Protein AF-A0A936N1Z6-F1 (afdb_monomer_lite)

pLDDT: mean 85.78, std 9.51, range [55.62, 96.06]

Radius of gyration: 17.93 Å; chains: 1; bounding box: 36×27×41 Å

Sequence (76 aa):
MNTTALRDRLHALVDSIRNEALLSRVHELLASAVGDSGVWSALTVEQQERVLRAHEASKDPANLRASEEVLRRHRP

Structure (mmCIF, N/CA/C/O backbone):
data_AF-A0A936N1Z6-F1
#
_entry.id   AF-A0A936N1Z6-F1
#
loop_
_atom_site.group_PDB
_atom_site.id
_atom_site.type_symbol
_atom_site.label_atom_id
_atom_site.label_alt_id
_atom_site.label_comp_id
_atom_site.label_asym_id
_atom_site.label_entity_id
_atom_site.label_seq_id
_atom_site.pdbx_PDB_ins_code
_atom_site.Cartn_x
_atom_site.Cartn_y
_atom_site.Cartn_z
_atom_site.occupancy
_atom_site.B_iso_or_equiv
_atom_site.auth_seq_id
_atom_site.auth_comp_id
_atom_site.auth_asym_id
_atom_site.auth_atom_id
_atom_site.pdbx_PDB_model_num
ATOM 1 N N . MET A 1 1 ? -14.330 -9.490 21.328 1.00 58.56 1 MET A N 1
ATOM 2 C CA . MET A 1 1 ? -14.094 -9.282 19.882 1.00 58.56 1 MET A CA 1
ATOM 3 C C . MET A 1 1 ? -12.590 -9.325 19.675 1.00 58.56 1 MET A C 1
ATOM 5 O O . MET A 1 1 ? -11.907 -8.620 20.403 1.00 58.56 1 MET A O 1
ATOM 9 N N . ASN A 1 2 ? -12.066 -10.206 18.821 1.00 84.38 2 ASN A N 1
ATOM 10 C CA . ASN A 1 2 ? -10.616 -10.285 18.608 1.00 84.38 2 ASN A CA 1
ATOM 11 C C . ASN A 1 2 ? -10.156 -9.182 17.636 1.00 84.38 2 ASN A C 1
ATOM 13 O O . ASN A 1 2 ? -10.957 -8.627 16.880 1.00 84.38 2 ASN A O 1
ATOM 17 N N . THR A 1 3 ? -8.872 -8.843 17.682 1.00 83.75 3 THR A N 1
ATOM 18 C CA . THR A 1 3 ? -8.277 -7.736 16.917 1.00 83.75 3 THR A CA 1
ATOM 19 C C . THR A 1 3 ? -8.440 -7.928 15.407 1.00 83.75 3 THR A C 1
ATOM 21 O O . THR A 1 3 ? -8.679 -6.969 14.678 1.00 83.75 3 THR A O 1
ATOM 24 N N . THR A 1 4 ? -8.405 -9.179 14.944 1.00 86.12 4 THR A N 1
ATOM 25 C CA . THR A 1 4 ? -8.625 -9.550 13.541 1.00 86.12 4 THR A CA 1
ATOM 26 C C . THR A 1 4 ? -10.046 -9.230 13.076 1.00 86.12 4 THR A C 1
ATOM 28 O O . THR A 1 4 ? -10.216 -8.567 12.060 1.00 86.12 4 THR A O 1
ATOM 31 N N . ALA A 1 5 ? -11.073 -9.598 13.851 1.00 86.44 5 ALA A N 1
ATOM 32 C CA . ALA A 1 5 ? -12.465 -9.305 13.503 1.00 86.44 5 ALA A CA 1
ATOM 33 C C . ALA A 1 5 ? -12.771 -7.800 13.502 1.00 86.44 5 ALA A C 1
ATOM 35 O O . ALA A 1 5 ? -13.631 -7.347 12.748 1.00 86.44 5 ALA A O 1
ATOM 36 N N . LEU A 1 6 ? -12.083 -7.018 14.341 1.00 86.56 6 LEU A N 1
ATOM 37 C CA . LEU A 1 6 ? -12.180 -5.559 14.309 1.00 86.56 6 LEU A CA 1
ATOM 38 C C . LEU A 1 6 ? -11.580 -4.995 13.015 1.00 86.56 6 LEU A C 1
ATOM 40 O O . LEU A 1 6 ? -12.231 -4.195 12.349 1.00 86.56 6 LEU A O 1
ATOM 44 N N . ARG A 1 7 ? -10.374 -5.446 12.645 1.00 85.44 7 ARG A N 1
ATOM 45 C CA . ARG A 1 7 ? -9.691 -5.046 11.408 1.00 85.44 7 ARG A CA 1
ATOM 46 C C . ARG A 1 7 ? -10.547 -5.336 10.176 1.00 85.44 7 ARG A C 1
ATOM 48 O O . ARG A 1 7 ? -10.740 -4.457 9.344 1.00 85.44 7 ARG A O 1
ATOM 55 N N . ASP A 1 8 ? -11.093 -6.543 10.080 1.00 90.44 8 ASP A N 1
ATOM 56 C CA . ASP A 1 8 ? -11.864 -6.964 8.906 1.00 90.44 8 ASP A CA 1
ATOM 57 C C . ASP A 1 8 ? -13.162 -6.149 8.760 1.00 90.44 8 ASP A C 1
ATOM 59 O O . ASP A 1 8 ? -13.537 -5.753 7.658 1.00 90.44 8 ASP A O 1
ATOM 63 N N . ARG A 1 9 ? -13.816 -5.812 9.882 1.00 90.00 9 ARG A N 1
ATOM 64 C CA . ARG A 1 9 ? -14.978 -4.907 9.890 1.00 90.00 9 ARG A CA 1
ATOM 65 C C . ARG A 1 9 ? -14.614 -3.478 9.502 1.00 90.00 9 ARG A C 1
ATOM 67 O O . ARG A 1 9 ? -15.414 -2.818 8.846 1.00 90.00 9 ARG A O 1
ATOM 74 N N . LEU A 1 10 ? -13.434 -3.007 9.903 1.00 88.44 10 LEU A N 1
ATOM 75 C CA . LEU A 1 10 ? -12.949 -1.680 9.536 1.00 88.44 10 LEU A CA 1
ATOM 76 C C . LEU A 1 10 ? -12.731 -1.580 8.019 1.00 88.44 10 LEU A C 1
ATOM 78 O O . LEU A 1 10 ? -13.200 -0.627 7.407 1.00 88.44 10 LEU A O 1
ATOM 82 N N . HIS A 1 11 ? -12.100 -2.591 7.408 1.00 88.12 11 HIS A N 1
ATOM 83 C CA . HIS A 1 11 ? -11.927 -2.656 5.953 1.00 88.12 11 HIS A CA 1
ATOM 84 C C . HIS A 1 11 ? -13.266 -2.674 5.218 1.00 88.12 11 HIS A C 1
ATOM 86 O O . HIS A 1 11 ? -13.487 -1.836 4.352 1.00 88.12 11 HIS A O 1
ATOM 92 N N . ALA A 1 12 ? -14.198 -3.538 5.632 1.00 92.69 12 ALA A N 1
ATOM 93 C CA . ALA A 1 12 ? -15.524 -3.598 5.018 1.00 92.69 12 ALA A CA 1
ATOM 94 C C . ALA A 1 12 ? -16.283 -2.259 5.103 1.00 92.69 12 ALA A C 1
ATOM 96 O O . ALA A 1 12 ? -17.026 -1.899 4.190 1.00 92.69 12 ALA A O 1
ATOM 97 N N . LEU A 1 13 ? -16.094 -1.508 6.194 1.00 90.31 13 LEU A N 1
ATOM 98 C CA . LEU A 1 13 ? -16.681 -0.183 6.352 1.00 90.31 13 LEU A CA 1
ATOM 99 C C . LEU A 1 13 ? -16.049 0.828 5.389 1.00 90.31 13 LEU A C 1
ATOM 101 O O . LEU A 1 13 ? -16.792 1.549 4.730 1.00 90.31 13 LEU A O 1
ATOM 105 N N . VAL A 1 14 ? -14.720 0.846 5.262 1.00 91.50 14 VAL A N 1
ATOM 106 C CA . VAL A 1 14 ? -14.006 1.708 4.302 1.00 91.50 14 VAL A CA 1
ATOM 107 C C . VAL A 1 14 ? -14.427 1.397 2.864 1.00 91.50 14 VAL A C 1
ATOM 109 O O . VAL A 1 14 ? -14.778 2.316 2.127 1.00 91.50 14 VAL A O 1
ATOM 112 N N . ASP A 1 15 ? -14.502 0.118 2.496 1.00 91.44 15 ASP A N 1
ATOM 113 C CA . ASP A 1 15 ? -14.893 -0.334 1.153 1.00 91.44 15 ASP A CA 1
ATOM 114 C C . ASP A 1 15 ? -16.341 0.045 0.793 1.00 91.44 15 ASP A C 1
ATOM 116 O O . ASP A 1 15 ? -16.699 0.170 -0.379 1.00 91.44 15 ASP A O 1
ATOM 120 N N . SER A 1 16 ? -17.196 0.249 1.798 1.00 95.31 16 SER A N 1
ATOM 121 C CA . SER A 1 16 ? -18.586 0.670 1.594 1.00 95.31 16 SER A CA 1
ATOM 122 C C . SER A 1 16 ? -18.745 2.170 1.301 1.00 95.31 16 SER A C 1
ATOM 124 O O . SER A 1 16 ? -19.820 2.604 0.870 1.00 95.31 16 SER A O 1
ATOM 126 N N . ILE A 1 17 ? -17.697 2.978 1.509 1.00 94.25 17 ILE A N 1
ATOM 127 C CA . ILE A 1 17 ? -17.747 4.431 1.327 1.00 94.25 17 ILE A CA 1
ATOM 128 C C . ILE A 1 17 ? -17.698 4.766 -0.165 1.00 94.25 17 ILE A C 1
ATOM 130 O O . ILE A 1 17 ? -16.673 4.644 -0.824 1.00 94.25 17 ILE A O 1
ATOM 134 N N . ARG A 1 18 ? -18.818 5.267 -0.694 1.00 92.88 18 ARG A N 1
ATOM 135 C CA . ARG A 1 18 ? -18.919 5.733 -2.091 1.00 92.88 18 ARG A CA 1
ATOM 136 C C . ARG A 1 18 ? -18.674 7.229 -2.272 1.00 92.88 18 ARG A C 1
ATOM 138 O O . ARG A 1 18 ? -18.565 7.700 -3.397 1.00 92.88 18 ARG A O 1
ATOM 145 N N . ASN A 1 19 ? -18.658 7.989 -1.179 1.00 95.56 19 ASN A N 1
ATOM 146 C CA . ASN A 1 19 ? -18.427 9.427 -1.210 1.00 95.56 19 ASN A CA 1
ATOM 147 C C . ASN A 1 19 ? -16.927 9.702 -1.065 1.00 95.56 19 ASN A C 1
ATOM 149 O O . ASN A 1 19 ? -16.348 9.446 -0.013 1.00 95.56 19 ASN A O 1
ATOM 153 N N . GLU A 1 20 ? -16.319 10.247 -2.112 1.00 91.94 20 GLU A N 1
ATOM 154 C CA . GLU A 1 20 ? -14.877 10.492 -2.182 1.00 91.94 20 GLU A CA 1
ATOM 155 C C . GLU A 1 20 ? -14.381 11.476 -1.111 1.00 91.94 20 GLU A C 1
ATOM 157 O O . GLU A 1 20 ? -13.355 11.239 -0.477 1.00 91.94 20 GLU A O 1
ATOM 162 N N . ALA A 1 21 ? -15.149 12.531 -0.818 1.00 93.12 21 ALA A N 1
ATOM 163 C CA . ALA A 1 21 ? -14.794 13.491 0.226 1.00 93.12 21 ALA A CA 1
ATOM 164 C C . ALA A 1 21 ? -14.807 12.852 1.627 1.00 93.12 21 ALA A C 1
ATOM 166 O O . ALA A 1 21 ? -13.960 13.162 2.465 1.00 93.12 21 ALA A O 1
ATOM 167 N N . LEU A 1 22 ? -15.751 11.943 1.886 1.00 91.00 22 LEU A N 1
ATOM 168 C CA . LEU A 1 22 ? -15.794 11.171 3.127 1.00 91.00 22 LEU A CA 1
ATOM 169 C C . LEU A 1 22 ? -14.633 10.173 3.200 1.00 91.00 22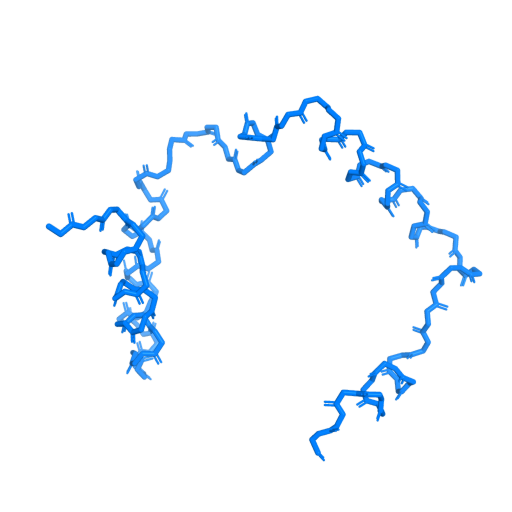 LEU A C 1
ATOM 171 O O . LEU A 1 22 ? -13.997 10.067 4.246 1.00 91.00 22 LEU A O 1
ATOM 175 N N . LEU A 1 23 ? -14.332 9.485 2.098 1.00 91.94 23 LEU A N 1
ATOM 176 C CA . LEU A 1 23 ? -13.213 8.548 2.021 1.00 91.94 23 LEU A CA 1
ATOM 177 C C . LEU A 1 23 ? -11.878 9.254 2.292 1.00 91.94 23 LEU A C 1
ATOM 179 O O . LEU A 1 23 ? -11.086 8.759 3.090 1.00 91.94 23 LEU A O 1
ATOM 183 N N . SER A 1 24 ? -11.671 10.440 1.713 1.00 88.94 24 SER A N 1
ATOM 184 C CA . SER A 1 24 ? -10.479 11.264 1.955 1.00 88.94 24 SER A CA 1
ATOM 185 C C . SER A 1 24 ? -10.327 11.624 3.433 1.00 88.94 24 SER A C 1
ATOM 187 O O . SER A 1 24 ? -9.258 11.448 4.008 1.00 88.94 24 SER A O 1
ATOM 189 N N . ARG A 1 25 ? -11.414 12.046 4.094 1.00 91.56 25 ARG A N 1
ATOM 190 C CA . ARG A 1 25 ? -11.393 12.374 5.530 1.00 91.56 25 ARG A CA 1
ATOM 191 C C . ARG A 1 25 ? -11.106 11.161 6.412 1.00 91.56 25 ARG A C 1
ATOM 193 O O . ARG A 1 25 ? -10.394 11.277 7.405 1.00 91.56 25 ARG A O 1
ATOM 200 N N . VAL A 1 26 ? -11.661 9.999 6.067 1.00 89.12 26 VAL A N 1
ATOM 201 C CA . VAL A 1 26 ? -11.379 8.743 6.780 1.00 89.12 26 VAL A CA 1
ATOM 202 C C . VAL A 1 26 ? -9.918 8.343 6.592 1.00 89.12 26 VAL A C 1
ATOM 204 O O . VAL A 1 26 ? -9.266 7.961 7.559 1.00 89.12 26 VAL A O 1
ATOM 207 N N . HIS A 1 27 ? -9.380 8.488 5.382 1.00 86.38 27 HIS A N 1
ATOM 208 C CA . HIS A 1 27 ? -7.969 8.248 5.104 1.00 86.38 27 HIS A CA 1
ATOM 209 C C . HIS A 1 27 ? -7.058 9.182 5.913 1.00 86.38 27 HIS A C 1
ATOM 211 O O . HIS A 1 27 ? -6.136 8.700 6.561 1.00 86.38 27 HIS A O 1
ATOM 217 N N . GLU A 1 28 ? -7.334 10.488 5.945 1.00 87.81 28 GLU A N 1
ATOM 218 C CA . GLU A 1 28 ? -6.578 11.464 6.747 1.00 87.81 28 GLU A CA 1
ATOM 219 C C . GLU A 1 28 ? -6.578 11.117 8.241 1.00 87.81 28 GLU A C 1
ATOM 221 O O . GLU A 1 28 ? -5.542 11.196 8.899 1.00 87.81 28 GLU A O 1
ATOM 226 N N . LEU A 1 29 ? -7.725 10.688 8.775 1.00 87.00 29 LEU A N 1
ATOM 227 C CA . LEU A 1 29 ? -7.861 10.284 10.174 1.00 87.00 29 LEU A CA 1
ATOM 228 C C . LEU A 1 29 ? -7.094 8.994 10.495 1.00 87.00 29 LEU A C 1
ATOM 230 O O . LEU A 1 29 ? -6.526 8.862 11.575 1.00 87.00 29 LEU A O 1
ATOM 234 N N . LEU A 1 30 ? -7.070 8.034 9.570 1.00 84.50 30 LEU A N 1
ATOM 235 C CA . LEU A 1 30 ? -6.275 6.817 9.731 1.00 84.50 30 LEU A CA 1
ATOM 236 C C . LEU A 1 30 ? -4.779 7.109 9.586 1.00 84.50 30 LEU A C 1
ATOM 238 O O . LEU A 1 30 ? -3.980 6.566 10.342 1.00 84.50 30 LEU A O 1
ATOM 242 N N . ALA A 1 31 ? -4.407 7.985 8.654 1.00 80.06 31 ALA A N 1
ATOM 243 C CA . ALA A 1 31 ? -3.028 8.390 8.426 1.00 80.06 31 ALA A CA 1
ATOM 244 C C . ALA A 1 31 ? -2.453 9.160 9.622 1.00 80.06 31 ALA A C 1
ATOM 246 O O . ALA A 1 31 ? -1.313 8.915 9.994 1.00 80.06 31 ALA A O 1
ATOM 247 N N . SER A 1 32 ? -3.240 10.023 10.273 1.00 79.38 32 SER A N 1
ATOM 248 C CA . SER A 1 32 ? -2.798 10.755 11.469 1.00 79.38 32 SER A CA 1
ATOM 249 C C . SER A 1 32 ? -2.603 9.865 12.701 1.00 79.38 32 SER A C 1
ATOM 251 O O . SER A 1 32 ? -1.893 10.246 13.630 1.00 79.38 32 SER A O 1
ATOM 253 N N . ALA A 1 33 ? -3.210 8.673 12.712 1.00 71.69 33 ALA A N 1
ATOM 254 C CA . ALA A 1 33 ? -3.000 7.665 13.748 1.00 71.69 33 ALA A CA 1
ATOM 255 C C . ALA A 1 33 ? -1.720 6.833 13.528 1.00 71.69 33 ALA A C 1
ATOM 257 O O . ALA A 1 33 ? -1.270 6.147 14.448 1.00 71.69 33 ALA A O 1
ATOM 258 N N . VAL A 1 34 ? -1.128 6.883 12.331 1.00 67.44 34 VAL A N 1
ATOM 259 C CA . VAL A 1 34 ? 0.177 6.283 12.043 1.00 67.44 34 VAL A CA 1
ATOM 260 C C . VAL A 1 34 ? 1.242 7.313 12.422 1.00 67.44 34 VAL A C 1
ATOM 262 O O . VAL A 1 34 ? 1.282 8.400 11.858 1.00 67.44 34 VAL A O 1
ATOM 265 N N . GLY A 1 35 ? 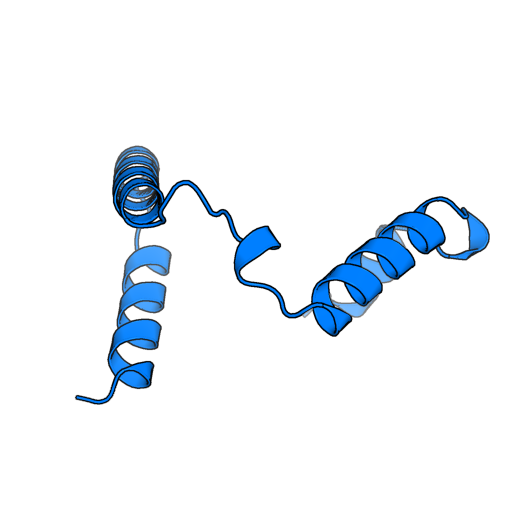2.089 7.002 13.408 1.00 64.06 35 GLY A N 1
ATOM 266 C CA . GLY A 1 35 ? 3.214 7.876 13.765 1.00 64.06 35 GLY A CA 1
ATOM 267 C C . GLY A 1 35 ? 4.181 8.077 12.589 1.00 64.06 35 GLY A C 1
ATOM 268 O O . GLY A 1 35 ? 4.196 7.268 11.664 1.00 64.06 35 GLY A O 1
ATOM 269 N N . ASP A 1 36 ? 5.029 9.114 12.652 1.00 61.41 36 ASP A N 1
ATOM 270 C CA . ASP A 1 36 ? 5.999 9.505 11.597 1.00 61.41 36 ASP A CA 1
ATOM 271 C C . ASP A 1 36 ? 6.886 8.361 11.071 1.00 61.41 36 ASP A C 1
ATOM 273 O O . ASP A 1 36 ? 7.458 8.427 9.982 1.00 61.41 36 ASP A O 1
ATOM 277 N N . SER A 1 37 ? 6.985 7.274 11.830 1.00 62.53 37 SER A N 1
ATOM 278 C CA . SER A 1 37 ? 7.495 5.995 11.371 1.00 62.53 37 SER A CA 1
ATOM 279 C C . SER A 1 37 ? 6.510 5.352 10.376 1.00 62.53 37 SER A C 1
ATOM 281 O O . SER A 1 37 ? 5.708 4.493 10.748 1.00 62.53 37 SER A O 1
ATOM 283 N N . GLY A 1 38 ? 6.563 5.747 9.101 1.00 70.62 38 GLY A N 1
ATOM 284 C CA . GLY A 1 38 ? 5.770 5.134 8.030 1.00 70.62 38 GLY A CA 1
ATOM 285 C C . GLY A 1 38 ? 5.971 3.613 7.881 1.00 70.62 38 GLY A C 1
ATOM 286 O O . GLY A 1 38 ? 6.739 2.971 8.599 1.00 70.62 38 GLY A O 1
ATOM 287 N N . VAL A 1 39 ? 5.302 3.009 6.892 1.00 77.19 39 VAL A N 1
ATOM 288 C CA . VAL A 1 39 ? 5.301 1.545 6.662 1.00 77.19 39 VAL A CA 1
ATOM 289 C C . VAL A 1 39 ? 6.714 0.945 6.614 1.00 77.19 39 VAL A C 1
ATOM 291 O O . VAL A 1 39 ? 6.917 -0.167 7.086 1.00 77.19 39 VAL A O 1
ATOM 294 N N . TRP A 1 40 ? 7.702 1.694 6.117 1.00 83.50 40 TRP A N 1
ATOM 295 C CA . TRP A 1 40 ? 9.104 1.274 6.043 1.00 83.50 40 TRP A CA 1
ATOM 296 C C . TRP A 1 40 ? 9.703 0.875 7.400 1.00 83.50 40 TRP A C 1
ATOM 298 O O . TRP A 1 40 ? 10.314 -0.184 7.530 1.00 83.50 40 TRP A O 1
ATOM 308 N N . SER A 1 41 ? 9.484 1.691 8.428 1.00 82.00 41 SER A N 1
ATOM 309 C CA . SER A 1 41 ? 9.980 1.455 9.791 1.00 82.00 41 SER A CA 1
ATOM 310 C C . SER A 1 41 ? 9.251 0.334 10.530 1.00 82.00 41 SER A C 1
ATOM 312 O O . SER A 1 41 ? 9.764 -0.157 11.530 1.00 82.00 41 SER A O 1
ATOM 314 N N . ALA A 1 42 ? 8.081 -0.085 10.043 1.00 83.62 42 ALA A N 1
ATOM 315 C CA . ALA A 1 42 ? 7.357 -1.235 10.578 1.00 83.62 42 ALA A CA 1
ATOM 316 C C . ALA A 1 42 ? 7.848 -2.577 9.997 1.00 83.62 42 ALA A C 1
ATOM 318 O O . ALA A 1 42 ? 7.463 -3.635 10.495 1.00 83.62 42 ALA A O 1
ATOM 319 N N . LEU A 1 43 ? 8.670 -2.550 8.942 1.00 85.62 43 LEU A N 1
ATOM 320 C CA . LEU A 1 43 ? 9.231 -3.752 8.328 1.00 85.62 43 LEU A CA 1
ATOM 321 C C . LEU A 1 43 ? 10.410 -4.292 9.144 1.00 85.62 43 LEU A C 1
ATOM 323 O O . LEU A 1 43 ? 11.234 -3.525 9.643 1.00 85.62 43 LEU A O 1
ATOM 327 N N . THR A 1 44 ? 10.543 -5.619 9.210 1.00 92.31 44 THR A N 1
ATOM 328 C CA . THR A 1 44 ? 11.780 -6.246 9.702 1.00 92.31 44 THR A CA 1
ATOM 329 C C . THR A 1 44 ? 12.936 -5.979 8.738 1.00 92.31 44 THR A C 1
ATOM 331 O O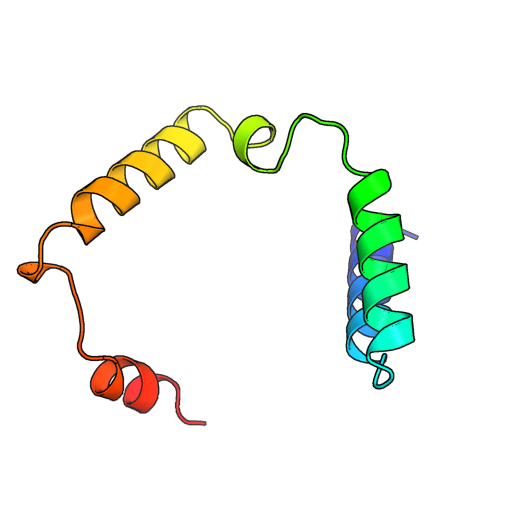 . THR A 1 44 ? 12.722 -5.656 7.566 1.00 92.31 44 THR A O 1
ATOM 334 N N . VAL A 1 45 ? 14.173 -6.162 9.202 1.00 92.31 45 VAL A N 1
ATOM 335 C CA . VAL A 1 45 ? 15.374 -5.990 8.366 1.00 92.31 45 VAL A CA 1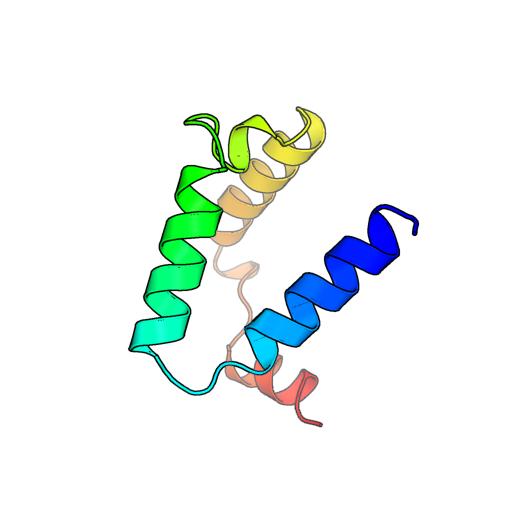
ATOM 336 C C . VAL A 1 45 ? 15.293 -6.864 7.110 1.00 92.31 45 VAL A C 1
ATOM 338 O O . VAL A 1 45 ? 15.498 -6.382 5.999 1.00 92.31 45 VAL A O 1
ATOM 341 N N . GLU A 1 46 ? 14.869 -8.120 7.248 1.00 94.31 46 GLU A N 1
ATOM 342 C CA . GLU A 1 46 ? 14.735 -9.055 6.125 1.00 94.31 46 GLU A CA 1
ATOM 343 C C . GLU A 1 46 ? 13.674 -8.596 5.115 1.00 94.31 46 GLU A C 1
ATOM 345 O O . GLU A 1 46 ? 13.813 -8.791 3.903 1.00 94.31 46 GLU A O 1
ATOM 350 N N . GLN A 1 47 ? 12.591 -7.988 5.605 1.00 92.94 47 GLN A N 1
ATOM 351 C CA . GLN A 1 47 ? 11.533 -7.446 4.760 1.00 92.94 47 GLN A CA 1
ATOM 352 C C . GLN A 1 47 ? 12.005 -6.199 4.009 1.00 92.94 47 GLN A C 1
ATOM 354 O O . GLN A 1 47 ? 11.744 -6.102 2.809 1.00 92.94 47 GLN A O 1
ATOM 359 N N . GLN A 1 48 ? 12.728 -5.293 4.673 1.00 93.81 48 GLN A N 1
ATOM 360 C CA . GLN A 1 48 ? 13.335 -4.117 4.042 1.00 93.81 48 GLN A CA 1
ATOM 361 C C . GLN A 1 48 ? 14.322 -4.528 2.947 1.00 93.81 48 GLN A C 1
ATOM 363 O O . GLN A 1 48 ? 14.221 -4.058 1.814 1.00 93.81 48 GLN A O 1
ATOM 368 N N . GLU A 1 49 ? 15.213 -5.479 3.232 1.00 96.06 49 GLU A N 1
ATOM 369 C CA . GLU A 1 49 ? 16.141 -6.014 2.236 1.00 96.06 49 GLU A CA 1
ATOM 370 C C . GLU A 1 49 ? 15.421 -6.630 1.037 1.00 96.06 49 GLU A C 1
ATOM 372 O O . GLU A 1 49 ? 15.838 -6.456 -0.108 1.00 96.06 49 GLU A O 1
ATOM 377 N N . ARG A 1 50 ? 14.329 -7.365 1.273 1.00 94.31 50 ARG A N 1
ATOM 378 C CA . ARG A 1 50 ? 13.543 -7.954 0.188 1.00 94.31 50 ARG A CA 1
ATOM 379 C C . ARG A 1 50 ? 12.912 -6.877 -0.693 1.00 94.31 50 ARG A C 1
ATOM 381 O O . ARG A 1 50 ? 12.890 -7.053 -1.908 1.00 94.31 50 ARG A O 1
ATOM 388 N N . VAL A 1 51 ? 12.431 -5.781 -0.103 1.00 93.44 51 VAL A N 1
ATOM 389 C CA . VAL A 1 51 ? 11.912 -4.631 -0.858 1.00 93.44 51 VAL A CA 1
ATOM 390 C C . 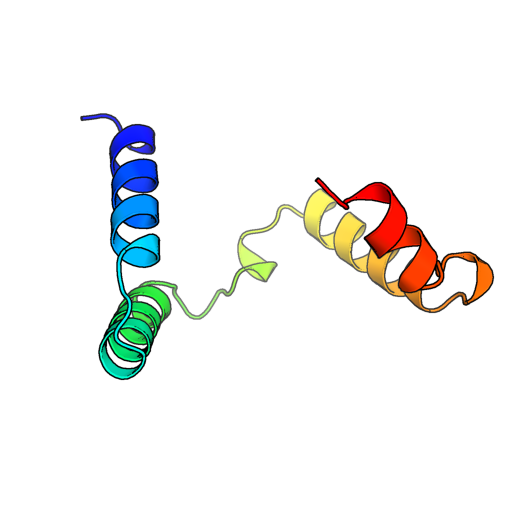VAL A 1 51 ? 13.024 -3.983 -1.684 1.00 93.44 51 VAL A C 1
ATOM 392 O O . VAL A 1 51 ? 12.825 -3.767 -2.876 1.00 93.44 51 VAL A O 1
ATOM 395 N N . LEU A 1 52 ? 14.207 -3.752 -1.102 1.00 96.00 52 LEU A N 1
ATOM 396 C CA . LEU A 1 52 ? 15.359 -3.195 -1.826 1.00 96.00 52 LEU A CA 1
ATOM 397 C C . LEU A 1 52 ? 15.787 -4.092 -2.991 1.00 96.00 52 LEU A C 1
ATOM 399 O O . LEU A 1 52 ? 15.961 -3.611 -4.107 1.00 96.00 52 LEU A O 1
ATOM 403 N N . ARG A 1 53 ? 15.879 -5.408 -2.771 1.00 95.81 53 ARG A N 1
ATOM 404 C CA . ARG A 1 53 ? 16.198 -6.374 -3.835 1.00 95.81 53 ARG A CA 1
ATOM 405 C C . ARG A 1 53 ? 15.164 -6.352 -4.959 1.00 95.81 53 ARG A C 1
ATOM 407 O O . ARG A 1 53 ? 15.542 -6.365 -6.124 1.00 95.81 53 ARG A O 1
ATOM 414 N N . ALA A 1 54 ? 13.875 -6.306 -4.624 1.00 92.50 54 ALA A N 1
ATOM 415 C CA . ALA A 1 54 ? 12.810 -6.222 -5.620 1.00 92.50 54 ALA A CA 1
ATOM 416 C C . ALA A 1 54 ? 12.864 -4.905 -6.412 1.00 92.50 54 ALA A C 1
ATOM 418 O O . ALA A 1 54 ? 12.619 -4.908 -7.615 1.00 92.50 54 ALA A O 1
ATOM 419 N N . HIS A 1 55 ? 13.214 -3.800 -5.749 1.00 92.31 55 HIS A N 1
ATOM 420 C CA . HIS A 1 55 ? 13.391 -2.503 -6.392 1.00 92.31 55 HIS A CA 1
ATOM 421 C C . HIS A 1 55 ? 14.581 -2.484 -7.359 1.00 92.31 55 HIS A C 1
ATOM 423 O O . HIS A 1 55 ? 14.461 -1.956 -8.457 1.00 92.31 55 HIS A O 1
ATOM 429 N N . GLU A 1 56 ? 15.719 -3.076 -6.997 1.00 94.00 56 GLU A N 1
ATOM 430 C CA . GLU A 1 56 ? 16.844 -3.188 -7.934 1.00 94.00 56 GLU A CA 1
ATOM 431 C C . GLU A 1 56 ? 16.516 -4.128 -9.098 1.00 94.00 56 GLU A C 1
ATOM 433 O O . GLU A 1 56 ? 16.794 -3.807 -10.251 1.00 94.00 56 GLU A O 1
ATOM 438 N N . ALA A 1 57 ? 15.848 -5.252 -8.826 1.00 91.94 57 ALA A N 1
ATOM 439 C CA . ALA A 1 57 ? 15.445 -6.197 -9.864 1.00 91.94 57 ALA A CA 1
ATOM 440 C C . ALA A 1 57 ? 14.460 -5.593 -10.878 1.00 91.94 57 ALA A C 1
ATOM 442 O O . ALA A 1 57 ? 14.491 -5.975 -12.047 1.00 91.94 57 ALA A O 1
ATOM 443 N N . SER A 1 58 ? 13.605 -4.649 -10.465 1.00 90.44 58 SER A N 1
ATOM 444 C CA . SER A 1 58 ? 12.648 -3.997 -11.368 1.00 90.44 58 SER A CA 1
ATOM 445 C C . SER A 1 58 ? 13.289 -2.991 -12.325 1.00 90.44 58 SER A C 1
ATOM 447 O O . SER A 1 58 ? 12.661 -2.618 -13.315 1.00 90.44 58 SER A O 1
ATOM 449 N N . LYS A 1 59 ? 14.531 -2.563 -12.068 1.00 91.69 59 LYS A N 1
ATOM 450 C CA . LYS A 1 59 ? 15.288 -1.704 -12.991 1.00 91.69 59 LYS A CA 1
ATOM 451 C C . LYS A 1 59 ? 15.815 -2.469 -14.201 1.00 91.69 59 LYS A C 1
ATOM 453 O O . LYS A 1 59 ? 16.174 -1.836 -15.189 1.00 91.69 59 LYS A O 1
ATOM 458 N N . ASP A 1 60 ? 15.865 -3.798 -14.129 1.00 93.38 60 ASP A N 1
ATOM 459 C CA . ASP A 1 60 ? 16.228 -4.652 -15.255 1.00 93.38 60 ASP A CA 1
ATOM 460 C C . ASP A 1 60 ? 14.997 -4.896 -16.151 1.00 93.38 60 ASP A C 1
ATOM 462 O O . ASP A 1 60 ? 14.046 -5.563 -15.723 1.00 93.38 60 ASP A O 1
ATOM 466 N N . PRO A 1 61 ? 15.000 -4.404 -17.406 1.00 89.44 61 PRO A N 1
ATOM 467 C CA . PRO A 1 61 ? 13.897 -4.608 -18.338 1.00 89.44 61 PRO A CA 1
ATOM 468 C C . PRO A 1 61 ? 13.583 -6.082 -18.616 1.00 89.44 61 PRO A C 1
ATOM 470 O O . PRO A 1 61 ? 12.442 -6.395 -18.947 1.00 89.44 61 PRO A O 1
ATOM 473 N N . ALA A 1 62 ? 14.551 -6.994 -18.457 1.00 91.00 62 ALA A N 1
ATOM 474 C CA . ALA A 1 62 ? 14.333 -8.430 -18.638 1.00 91.00 62 ALA A CA 1
ATOM 475 C C . ALA A 1 62 ? 13.394 -9.035 -17.577 1.00 91.00 62 ALA A C 1
ATOM 477 O O . ALA A 1 62 ? 12.770 -10.068 -17.824 1.00 91.00 62 ALA A O 1
ATOM 478 N N . ASN A 1 63 ? 13.258 -8.384 -16.416 1.00 87.00 63 ASN A N 1
ATOM 479 C CA . ASN A 1 63 ? 12.354 -8.799 -15.340 1.00 87.00 63 ASN A CA 1
ATOM 480 C C . ASN A 1 63 ? 10.950 -8.186 -15.464 1.00 87.00 63 ASN A C 1
ATOM 482 O O . ASN A 1 63 ? 10.057 -8.523 -14.680 1.00 87.00 63 ASN A O 1
ATOM 486 N N . LEU A 1 64 ? 10.735 -7.286 -16.427 1.00 87.44 64 LEU A N 1
ATOM 487 C CA . LEU A 1 64 ? 9.446 -6.644 -16.646 1.00 87.44 64 LEU A CA 1
ATOM 488 C C . LEU A 1 64 ? 8.551 -7.518 -17.524 1.00 87.44 64 LEU A C 1
ATOM 490 O O . LEU A 1 64 ? 8.988 -8.163 -18.473 1.00 87.44 64 LEU A O 1
ATOM 494 N N . ARG A 1 65 ? 7.255 -7.511 -17.214 1.00 85.25 65 ARG A N 1
ATOM 495 C CA . ARG A 1 65 ? 6.223 -8.144 -18.039 1.00 85.25 65 ARG A CA 1
ATOM 496 C C . ARG A 1 65 ? 5.351 -7.085 -18.676 1.00 85.25 65 ARG A C 1
ATOM 498 O O . ARG A 1 65 ? 5.051 -6.071 -18.048 1.00 85.25 65 ARG A O 1
ATOM 505 N N . ALA A 1 66 ? 4.908 -7.347 -19.901 1.00 88.69 66 ALA A N 1
ATOM 506 C CA . ALA A 1 66 ? 3.957 -6.476 -20.570 1.00 88.69 66 ALA A CA 1
ATOM 507 C C . ALA A 1 66 ? 2.654 -6.406 -19.761 1.00 88.69 66 ALA A C 1
ATOM 509 O O . ALA A 1 66 ? 2.114 -7.432 -19.338 1.00 88.69 66 ALA A O 1
ATOM 510 N N . SER A 1 67 ? 2.123 -5.197 -19.575 1.00 84.12 67 SER A N 1
ATOM 511 C CA . SER A 1 67 ? 0.889 -4.973 -18.813 1.00 84.12 67 SER A CA 1
ATOM 512 C C . SER A 1 67 ? -0.283 -5.799 -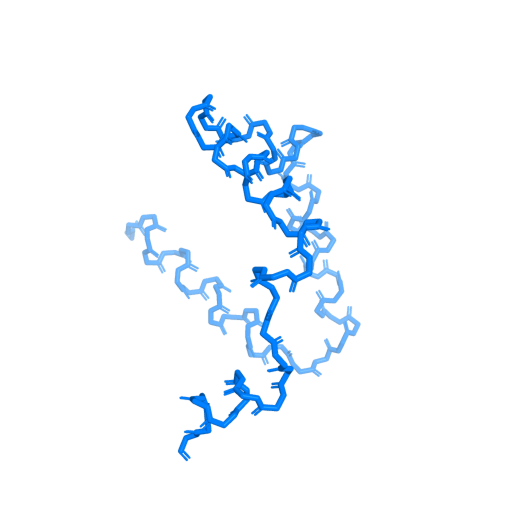19.354 1.00 84.12 67 SER A C 1
ATOM 514 O O . SER A 1 67 ? -1.080 -6.332 -18.586 1.00 84.12 67 SER A O 1
ATOM 516 N N . GLU A 1 68 ? -0.348 -5.983 -20.674 1.00 85.75 68 GLU A N 1
ATOM 517 C CA . GLU A 1 68 ? -1.347 -6.812 -21.358 1.00 85.75 68 GLU A CA 1
ATOM 518 C C . GLU A 1 68 ? -1.294 -8.286 -20.926 1.00 85.75 68 GLU A C 1
ATOM 520 O O . GLU A 1 68 ? -2.334 -8.923 -20.743 1.00 85.75 68 GLU A O 1
ATOM 525 N N . GLU A 1 69 ? -0.095 -8.831 -20.698 1.00 85.38 69 GLU A N 1
ATOM 526 C CA . GLU A 1 69 ? 0.095 -10.210 -20.240 1.00 85.38 69 GLU A CA 1
ATOM 527 C C . GLU A 1 69 ? -0.413 -10.395 -18.804 1.00 85.38 69 GLU A C 1
ATOM 529 O O . GLU A 1 69 ? -1.086 -11.384 -18.494 1.00 85.38 69 GLU A O 1
ATOM 534 N N . VAL A 1 70 ? -0.132 -9.421 -17.935 1.00 84.62 70 VAL A N 1
ATOM 535 C CA . VAL A 1 70 ? -0.568 -9.423 -16.531 1.00 84.62 70 VAL A CA 1
ATOM 536 C C . VAL A 1 70 ? -2.092 -9.331 -16.443 1.00 84.62 70 VAL A C 1
ATOM 538 O O . VAL A 1 70 ? -2.721 -10.138 -15.752 1.00 84.62 70 VAL A O 1
ATOM 541 N N . LEU A 1 71 ? -2.691 -8.408 -17.202 1.00 85.25 71 LEU A N 1
ATOM 542 C CA . LEU A 1 71 ? -4.139 -8.200 -17.252 1.00 85.25 71 LEU A CA 1
ATOM 543 C C . LEU A 1 71 ? -4.882 -9.419 -17.808 1.00 85.25 71 LEU A C 1
ATOM 545 O O . LEU A 1 71 ? -5.929 -9.791 -17.283 1.00 85.25 71 LEU A O 1
ATOM 549 N N . ARG A 1 72 ? -4.331 -10.097 -18.825 1.00 85.19 72 ARG A N 1
ATOM 550 C CA . ARG A 1 72 ? -4.927 -11.324 -19.376 1.00 85.19 72 ARG A CA 1
ATOM 551 C C . ARG A 1 72 ? -4.991 -12.454 -18.347 1.00 85.19 72 ARG A C 1
ATOM 553 O O . ARG A 1 72 ? -5.944 -13.223 -18.355 1.00 85.19 72 ARG A O 1
ATOM 560 N N . ARG A 1 73 ? -3.995 -12.559 -17.463 1.00 78.38 73 ARG A N 1
ATOM 561 C CA . ARG A 1 73 ? -3.925 -13.611 -16.435 1.00 78.38 73 ARG A CA 1
ATOM 562 C C . ARG A 1 73 ? -4.907 -13.397 -15.276 1.00 78.38 73 ARG A C 1
ATOM 564 O O . ARG A 1 73 ? -5.211 -14.356 -14.581 1.00 78.38 73 ARG A O 1
ATOM 571 N N . HIS A 1 74 ? -5.345 -12.160 -15.052 1.00 74.44 74 HIS A N 1
ATOM 572 C CA . HIS A 1 74 ? -6.226 -11.770 -13.940 1.00 74.44 74 HIS A CA 1
ATOM 573 C C . HIS A 1 74 ? -7.605 -11.297 -14.420 1.00 74.44 74 HIS A C 1
ATOM 575 O O . HIS A 1 74 ? -8.351 -10.691 -13.651 1.00 74.44 74 HIS A O 1
ATOM 581 N N . ARG A 1 75 ? -7.959 -11.566 -15.685 1.00 55.62 75 ARG A N 1
ATOM 582 C CA . ARG A 1 75 ? -9.347 -11.431 -16.125 1.00 55.62 75 ARG A CA 1
ATOM 583 C C . ARG A 1 75 ? -10.198 -12.475 -15.381 1.00 55.62 75 ARG A C 1
ATOM 585 O O . ARG A 1 75 ? -9.782 -13.634 -15.369 1.00 55.62 75 ARG A O 1
ATOM 592 N N . PRO A 1 76 ? -11.319 -12.075 -14.753 1.00 59.50 76 PRO A N 1
ATOM 593 C CA . PRO A 1 76 ? -12.287 -13.015 -14.197 1.00 59.50 76 PRO A CA 1
ATOM 594 C C . PRO A 1 76 ? -12.927 -13.882 -15.287 1.00 59.50 76 PRO A C 1
ATOM 596 O O . PRO A 1 76 ? -12.971 -13.431 -16.459 1.00 59.50 76 PRO A O 1
#

Secondary structure (DSSP, 8-state):
--HHHHHHHHHHHHHT---HHHHHHHHHHHHHTS-SS-GGGGS-HHHHHHHHHHHHHHTSGGG---HHHHHHHT--

Foldseek 3Di:
DDPVVVVVVVVVVLVPDPDPVVNVVVVVVVVVVDPPCPPLNVDDPVRNVVVVVVVVLVVDPVSDDDPVVVCVVPDD